Protein AF-A0AA96MI07-F1 (afdb_monomer_lite)

Sequence (128 aa):
MGLHVQEYGDSNAGIMLLFLHGGGVSGWMWEKQVQYFSSSYCVVPDLPGHGRSDGADFTIQGRKEKAVMRKSAADLVLRNPKCTLVIIPGTGHGVSLALPELFNRMVEAWIHNAGLPEDFIETKPQSP

Radius of gyration: 16.44 Å; chains: 1; bounding box: 30×41×35 Å

pLDDT: mean 70.78, std 14.64, range [31.72, 92.19]

Structure (mmCIF, N/CA/C/O backbone):
data_AF-A0AA96MI07-F1
#
_entry.id   AF-A0AA96MI07-F1
#
loop_
_atom_site.group_PDB
_atom_site.id
_atom_site.type_symbol
_atom_site.label_atom_id
_atom_site.label_alt_id
_atom_site.label_comp_id
_atom_site.label_asym_id
_atom_site.label_entity_id
_atom_site.label_seq_id
_atom_site.pdbx_PDB_ins_code
_atom_site.Cartn_x
_atom_site.Cartn_y
_atom_site.Cartn_z
_atom_site.occupancy
_atom_site.B_iso_or_equiv
_atom_site.auth_seq_id
_atom_site.auth_comp_id
_atom_site.auth_asym_id
_atom_site.auth_atom_id
_atom_site.pdbx_PDB_model_num
ATOM 1 N N . MET A 1 1 ? 12.951 18.260 -12.269 1.00 52.72 1 MET A N 1
ATOM 2 C CA . MET A 1 1 ? 13.007 17.045 -11.434 1.00 52.72 1 MET A CA 1
ATOM 3 C C . MET A 1 1 ? 11.874 17.154 -10.436 1.00 52.72 1 MET A C 1
ATOM 5 O O . MET A 1 1 ? 12.009 17.868 -9.450 1.00 52.72 1 MET A O 1
ATOM 9 N N . GLY A 1 2 ? 10.717 16.602 -10.792 1.00 68.12 2 GLY A N 1
ATOM 10 C CA . GLY A 1 2 ? 9.502 16.678 -9.986 1.00 68.12 2 GLY A CA 1
ATOM 11 C C . GLY A 1 2 ? 9.053 15.282 -9.582 1.00 68.12 2 GLY A C 1
ATOM 12 O O . GLY A 1 2 ? 9.018 14.385 -10.422 1.00 68.12 2 GLY A O 1
ATOM 13 N N . LEU A 1 3 ? 8.728 15.115 -8.301 1.00 74.31 3 LEU A N 1
ATOM 14 C CA . LEU A 1 3 ? 8.035 13.933 -7.806 1.00 74.31 3 LEU A CA 1
ATOM 15 C C . LEU A 1 3 ? 6.545 14.097 -8.124 1.00 74.31 3 LEU A C 1
ATOM 17 O O . LEU A 1 3 ? 5.935 15.087 -7.718 1.00 74.31 3 LEU A O 1
ATOM 21 N N . HIS A 1 4 ? 5.963 13.149 -8.846 1.00 84.94 4 HIS A N 1
ATOM 22 C CA . HIS A 1 4 ? 4.524 13.059 -9.006 1.00 84.94 4 HIS A CA 1
ATOM 23 C C . HIS A 1 4 ? 3.918 12.417 -7.760 1.00 84.94 4 HIS A C 1
ATOM 25 O O . HIS A 1 4 ? 4.307 11.321 -7.358 1.00 84.94 4 HIS A O 1
ATOM 31 N N . VAL A 1 5 ? 2.961 13.108 -7.149 1.00 83.88 5 VAL A N 1
ATOM 32 C CA . VAL A 1 5 ? 2.250 12.645 -5.959 1.00 83.88 5 VAL A CA 1
ATOM 33 C C . VAL A 1 5 ? 0.761 12.725 -6.232 1.00 83.88 5 VAL A C 1
ATOM 35 O O . VAL A 1 5 ? 0.272 13.737 -6.733 1.00 83.88 5 VAL A O 1
ATOM 38 N N . GLN A 1 6 ? 0.056 11.644 -5.922 1.00 89.25 6 GLN A N 1
ATOM 39 C CA . GLN A 1 6 ? -1.398 11.606 -5.930 1.00 89.25 6 GLN A CA 1
ATOM 40 C C . GLN A 1 6 ? -1.891 11.584 -4.487 1.00 89.25 6 GLN A C 1
ATOM 42 O O . GLN A 1 6 ? -1.426 10.782 -3.680 1.00 89.25 6 GLN A O 1
ATOM 47 N N . GLU A 1 7 ? -2.827 12.468 -4.172 1.00 87.25 7 GLU A N 1
ATOM 48 C CA . GLU A 1 7 ? -3.413 12.601 -2.843 1.00 87.25 7 GLU A CA 1
ATOM 49 C C . GLU A 1 7 ? -4.917 12.351 -2.927 1.00 87.25 7 GLU A C 1
ATOM 51 O O . GLU A 1 7 ? -5.580 12.809 -3.860 1.00 87.25 7 GLU A O 1
ATOM 56 N N . TYR A 1 8 ? -5.451 11.616 -1.956 1.00 89.38 8 TYR A N 1
ATOM 57 C CA . TYR A 1 8 ? -6.853 11.220 -1.896 1.00 89.38 8 TYR A CA 1
ATOM 58 C C . TYR A 1 8 ? -7.398 11.419 -0.480 1.00 89.38 8 TYR A C 1
ATOM 60 O O . TYR A 1 8 ? -6.699 11.149 0.495 1.00 89.38 8 TYR A O 1
ATOM 68 N N . GLY A 1 9 ? -8.660 11.834 -0.365 1.00 86.81 9 GLY A N 1
ATOM 69 C CA . GLY A 1 9 ? -9.312 12.073 0.927 1.00 86.81 9 GLY A CA 1
ATOM 70 C C . GLY A 1 9 ? -9.026 13.459 1.521 1.00 86.81 9 GLY A C 1
ATOM 71 O O . GLY A 1 9 ? -8.460 14.329 0.862 1.00 86.81 9 GLY A O 1
ATOM 72 N N . ASP A 1 10 ? -9.468 13.674 2.762 1.00 84.31 10 ASP A N 1
ATOM 73 C CA . ASP A 1 10 ? -9.301 14.936 3.499 1.00 84.31 10 ASP A CA 1
ATOM 74 C C . ASP A 1 10 ? -7.967 14.945 4.247 1.00 84.31 10 ASP A C 1
ATOM 76 O O . ASP A 1 10 ? -7.742 14.090 5.096 1.00 84.31 10 ASP A O 1
ATOM 80 N N . SER A 1 11 ? -7.108 15.934 3.995 1.00 79.19 11 SER A N 1
ATOM 81 C CA . SER A 1 11 ? -5.815 16.085 4.675 1.00 79.19 11 SER A CA 1
ATOM 82 C C . SER A 1 11 ? -5.917 16.378 6.176 1.00 79.19 11 SER A C 1
ATOM 84 O O . SER A 1 11 ? -4.922 16.257 6.889 1.00 79.19 11 SER A O 1
ATOM 86 N N . ASN A 1 12 ? -7.112 16.707 6.676 1.00 79.50 12 ASN A N 1
ATOM 87 C CA . ASN A 1 12 ? -7.410 16.821 8.105 1.00 79.50 12 ASN A CA 1
ATOM 88 C C . ASN A 1 12 ? -7.971 15.528 8.712 1.00 79.50 12 ASN A C 1
ATOM 90 O O . ASN A 1 12 ? -8.334 15.513 9.892 1.00 79.50 12 ASN A O 1
ATOM 94 N N . ALA A 1 13 ? -8.059 14.440 7.939 1.00 71.25 13 ALA A N 1
ATOM 95 C CA . ALA A 1 13 ? -8.396 13.133 8.482 1.00 71.25 13 ALA A CA 1
ATOM 96 C C . ALA A 1 13 ? -7.381 12.751 9.570 1.00 71.25 13 ALA A C 1
ATOM 98 O O . ALA A 1 13 ? -6.176 12.952 9.426 1.00 71.25 13 ALA A O 1
ATOM 99 N N . GLY A 1 14 ? -7.864 12.171 10.672 1.00 73.88 14 GLY A N 1
ATOM 100 C CA . GLY A 1 14 ? -7.022 11.857 11.833 1.00 73.88 14 GLY A CA 1
ATOM 101 C C . GLY A 1 14 ? -5.887 10.859 11.557 1.00 73.88 14 GLY A C 1
ATOM 102 O O . GLY A 1 14 ? -4.987 10.728 12.384 1.00 73.88 14 GLY A O 1
ATOM 103 N N . ILE A 1 15 ? -5.921 10.156 10.418 1.00 76.19 15 ILE A N 1
ATOM 104 C CA . ILE A 1 15 ? -4.902 9.196 9.981 1.00 76.19 15 ILE A CA 1
ATOM 105 C C . ILE A 1 15 ? -4.520 9.491 8.524 1.00 76.19 15 ILE A C 1
ATOM 107 O O . ILE A 1 15 ? -5.380 9.533 7.640 1.00 76.19 15 ILE A O 1
ATOM 111 N N . MET A 1 16 ? -3.212 9.637 8.285 1.00 82.81 16 MET A N 1
ATOM 112 C CA . MET A 1 16 ? -2.605 9.709 6.955 1.00 82.81 16 MET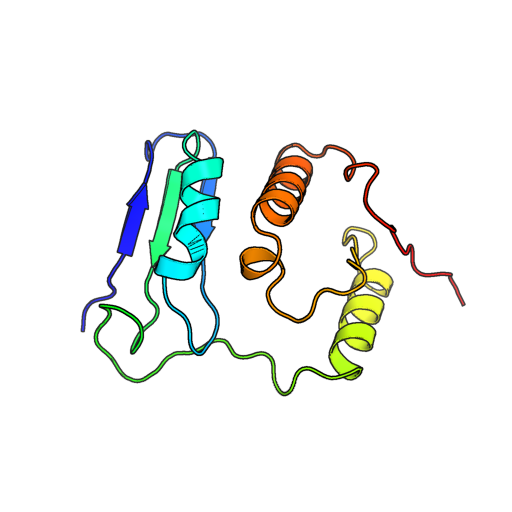 A CA 1
ATOM 113 C C . MET A 1 16 ? -1.883 8.398 6.629 1.00 82.81 16 MET A C 1
ATOM 115 O O . MET A 1 16 ? -1.037 7.940 7.400 1.00 82.81 16 MET A O 1
ATOM 119 N N . LEU A 1 17 ? -2.173 7.828 5.462 1.00 80.25 17 LEU A N 1
ATOM 120 C CA . LEU A 1 17 ? -1.549 6.622 4.928 1.00 80.25 17 LEU A CA 1
ATOM 121 C C . LEU A 1 17 ? -0.649 6.985 3.741 1.00 80.25 17 LEU A C 1
ATOM 123 O O . LEU A 1 17 ? -1.117 7.508 2.733 1.00 80.25 17 LEU A O 1
ATOM 127 N N . LEU A 1 18 ? 0.648 6.690 3.851 1.00 79.12 18 LEU A N 1
ATOM 128 C CA . LEU A 1 18 ? 1.622 6.858 2.770 1.00 79.12 18 LEU A CA 1
ATOM 129 C C . LEU A 1 18 ? 1.897 5.505 2.103 1.00 79.12 18 LEU A C 1
ATOM 131 O O . LEU A 1 18 ? 2.440 4.599 2.737 1.00 79.12 18 LEU A O 1
ATOM 135 N N . PHE A 1 19 ? 1.575 5.383 0.816 1.00 81.50 19 PHE A N 1
ATOM 136 C CA . PHE A 1 19 ? 1.755 4.148 0.052 1.00 81.50 19 PHE A CA 1
ATOM 137 C C . PHE A 1 19 ? 2.998 4.220 -0.839 1.00 81.50 19 PHE A C 1
ATOM 139 O O . PHE A 1 19 ? 2.999 4.860 -1.888 1.00 81.50 19 PHE A O 1
ATOM 146 N N . LEU A 1 20 ? 4.071 3.538 -0.429 1.00 76.12 20 LEU A N 1
ATOM 147 C CA . LEU A 1 20 ? 5.327 3.477 -1.182 1.00 76.12 20 LEU A CA 1
ATOM 148 C C . LEU A 1 20 ? 5.400 2.194 -2.006 1.00 76.12 20 LEU A C 1
ATOM 150 O O . LEU A 1 20 ? 5.355 1.094 -1.459 1.00 76.12 20 LEU A O 1
ATOM 154 N N . HIS A 1 21 ? 5.528 2.332 -3.323 1.00 78.50 21 HIS A N 1
ATOM 155 C CA . HIS A 1 21 ? 5.637 1.192 -4.227 1.00 78.50 21 HIS A CA 1
ATOM 156 C C . HIS A 1 21 ? 7.064 0.606 -4.275 1.00 78.50 21 HIS A C 1
ATOM 158 O O . HIS A 1 21 ? 8.051 1.272 -3.957 1.00 78.50 21 HIS A O 1
ATOM 164 N N . GLY A 1 22 ? 7.170 -0.662 -4.682 1.00 72.62 22 GLY A N 1
ATOM 165 C CA . GLY A 1 22 ? 8.445 -1.342 -4.944 1.00 72.62 22 GLY A CA 1
ATOM 166 C C . GLY A 1 22 ? 8.919 -1.181 -6.393 1.00 72.62 22 GLY A C 1
ATOM 167 O O . GLY A 1 22 ? 8.361 -0.404 -7.164 1.00 72.62 22 GLY A O 1
ATOM 168 N N . GLY A 1 23 ? 9.947 -1.934 -6.783 1.00 74.50 23 GLY A N 1
ATOM 169 C CA . GLY A 1 23 ? 10.465 -1.912 -8.156 1.00 74.50 23 GLY A CA 1
ATOM 170 C C . GLY A 1 23 ? 9.576 -2.570 -9.202 1.00 74.50 23 GLY A C 1
ATOM 171 O O . GLY A 1 23 ? 8.958 -3.596 -8.933 1.00 74.50 23 GLY A O 1
ATOM 172 N N . GLY A 1 24 ? 9.567 -2.008 -10.416 1.00 75.69 24 GLY A N 1
ATOM 173 C CA . GLY A 1 24 ? 8.798 -2.534 -11.556 1.00 75.69 24 GLY A CA 1
ATOM 174 C C . GLY A 1 24 ? 7.302 -2.198 -11.526 1.00 75.69 24 GLY A C 1
ATOM 175 O O . GLY A 1 24 ? 6.550 -2.676 -12.371 1.00 75.69 24 GLY A O 1
ATOM 176 N N . VAL A 1 25 ? 6.878 -1.374 -10.568 1.00 83.44 25 VAL A N 1
ATOM 177 C CA . VAL A 1 25 ? 5.506 -0.879 -10.377 1.00 83.44 25 VAL A CA 1
ATOM 178 C C . VAL A 1 25 ? 5.542 0.631 -10.104 1.00 83.44 25 VAL A C 1
ATOM 180 O O . VAL A 1 25 ? 6.621 1.207 -9.984 1.00 83.44 25 VAL A O 1
ATOM 183 N N . SER A 1 26 ? 4.386 1.292 -10.028 1.00 85.44 26 SER A N 1
ATOM 184 C CA . SER A 1 26 ? 4.285 2.697 -9.602 1.00 85.44 26 SER A CA 1
ATOM 185 C C . SER A 1 26 ? 3.005 2.922 -8.787 1.00 85.44 26 SER A C 1
ATOM 187 O O . SER A 1 26 ? 2.357 1.948 -8.399 1.00 85.44 26 SER A O 1
ATOM 189 N N . GLY A 1 27 ? 2.625 4.171 -8.503 1.00 82.12 27 GLY A N 1
ATOM 190 C CA . GLY A 1 27 ? 1.468 4.521 -7.676 1.00 82.12 27 GLY A CA 1
ATOM 191 C C . GLY A 1 27 ? 0.146 3.840 -8.059 1.00 82.12 27 GLY A C 1
ATOM 192 O O . GLY A 1 27 ? -0.663 3.574 -7.174 1.00 82.12 27 GLY A O 1
ATOM 193 N N . TRP A 1 28 ? -0.049 3.461 -9.331 1.00 89.25 28 TRP A N 1
ATOM 194 C CA . TRP A 1 28 ? -1.236 2.719 -9.796 1.00 89.25 28 TRP A CA 1
ATOM 195 C C . TRP A 1 28 ? -1.471 1.402 -9.039 1.00 89.25 28 TRP A C 1
ATOM 197 O O . TRP A 1 28 ? -2.605 0.941 -8.933 1.00 89.25 28 TRP A O 1
ATOM 207 N N . MET A 1 29 ? -0.425 0.795 -8.463 1.00 89.81 29 MET A N 1
ATOM 208 C CA . MET A 1 29 ? -0.561 -0.468 -7.727 1.00 89.81 29 MET A CA 1
ATOM 209 C C . MET A 1 29 ? -1.469 -0.350 -6.497 1.00 89.81 29 MET A C 1
ATOM 211 O O . MET A 1 29 ? -1.948 -1.364 -5.995 1.00 89.81 29 MET A O 1
ATOM 215 N N . TRP A 1 30 ? -1.677 0.876 -6.010 1.00 91.06 30 TRP A N 1
ATOM 216 C CA . TRP A 1 30 ? -2.400 1.174 -4.781 1.00 91.06 30 TRP A CA 1
ATOM 217 C C . TRP A 1 30 ? -3.852 1.597 -5.007 1.00 91.06 30 TRP A C 1
ATOM 219 O O . TRP A 1 30 ? -4.535 1.908 -4.036 1.00 91.06 30 TRP A O 1
ATOM 229 N N . GLU A 1 31 ? -4.362 1.592 -6.243 1.00 91.56 31 GLU A N 1
ATOM 230 C CA . GLU A 1 31 ? -5.733 2.038 -6.552 1.00 91.56 31 GLU A CA 1
ATOM 231 C C . GLU A 1 31 ? -6.789 1.351 -5.674 1.00 91.56 31 GLU A C 1
ATOM 233 O O . GLU A 1 31 ? -7.667 2.007 -5.112 1.00 91.56 31 GLU A O 1
ATOM 238 N N . LYS A 1 32 ? -6.663 0.034 -5.474 1.00 90.25 32 LY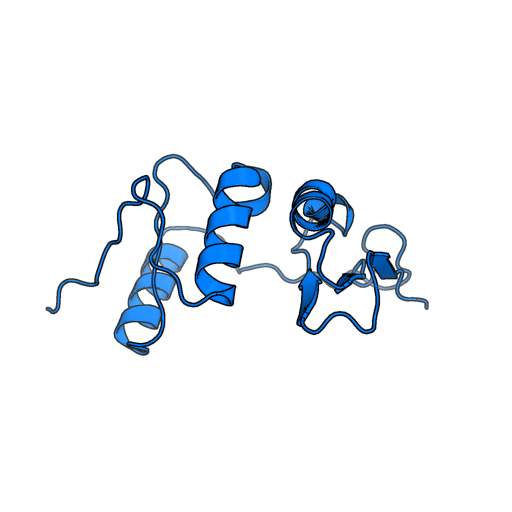S A N 1
ATOM 239 C CA . LYS A 1 32 ? -7.580 -0.730 -4.618 1.00 90.25 32 LYS A CA 1
ATOM 240 C C . LYS A 1 32 ? -7.428 -0.410 -3.129 1.00 90.25 32 LYS A C 1
ATOM 242 O O . LYS A 1 32 ? -8.409 -0.469 -2.393 1.00 90.25 32 LYS A O 1
ATOM 247 N N . GLN A 1 33 ? -6.219 -0.095 -2.666 1.00 92.19 33 GLN A N 1
ATOM 248 C CA . GLN A 1 33 ? -5.974 0.330 -1.284 1.00 92.19 33 GLN A CA 1
ATOM 249 C C . GLN A 1 33 ? -6.569 1.718 -1.041 1.00 92.19 33 GLN A C 1
ATOM 251 O O . GLN A 1 33 ? -7.282 1.911 -0.064 1.00 92.19 33 GLN A O 1
ATOM 256 N N . VAL A 1 34 ? -6.341 2.657 -1.959 1.00 90.94 34 VAL A N 1
ATOM 257 C CA . VAL A 1 34 ? -6.890 4.019 -1.902 1.00 90.94 34 VAL A CA 1
ATOM 258 C C . VAL A 1 34 ? -8.417 3.997 -1.873 1.00 90.94 34 VAL A C 1
ATOM 260 O O . VAL A 1 34 ? -9.024 4.701 -1.071 1.00 90.94 34 VAL A O 1
ATOM 263 N N . GLN A 1 35 ? -9.046 3.165 -2.708 1.00 91.69 35 GLN A N 1
ATOM 264 C CA . GLN A 1 35 ? -10.503 3.008 -2.707 1.00 91.69 35 GLN A CA 1
ATOM 265 C C . GLN A 1 35 ? -11.030 2.452 -1.382 1.00 91.69 35 GLN A C 1
ATOM 267 O O . GLN A 1 35 ? -12.072 2.893 -0.908 1.00 91.69 35 GLN A O 1
ATOM 272 N N . TYR A 1 36 ? -10.321 1.497 -0.778 1.00 90.56 36 TYR A N 1
ATOM 273 C CA . TYR A 1 36 ? -10.725 0.902 0.494 1.00 90.56 36 TYR A CA 1
ATOM 274 C C . TYR A 1 36 ? -10.578 1.878 1.665 1.00 90.56 36 TYR A C 1
ATOM 276 O O . TYR A 1 36 ? -11.473 1.992 2.496 1.00 90.56 36 TYR A O 1
ATOM 284 N N . PHE A 1 37 ? -9.471 2.619 1.713 1.00 88.38 37 PHE A N 1
ATOM 285 C CA . PHE A 1 37 ? -9.180 3.598 2.761 1.00 88.38 37 PHE A CA 1
ATOM 286 C C . PHE A 1 37 ? -9.674 5.007 2.407 1.00 88.38 37 PHE A C 1
ATOM 288 O O . PHE A 1 37 ? -9.073 5.996 2.819 1.00 88.38 37 PHE A O 1
ATOM 295 N N . SER A 1 38 ? -10.789 5.128 1.679 1.00 88.56 38 SER A N 1
ATOM 296 C CA . SER A 1 38 ? -11.300 6.421 1.196 1.00 88.56 38 SER A CA 1
ATOM 297 C C . SER A 1 38 ? -11.710 7.396 2.309 1.00 88.56 38 SER A C 1
ATOM 299 O O . SER A 1 38 ? -11.903 8.580 2.048 1.00 88.56 38 SER A O 1
ATOM 301 N N . SER A 1 39 ? -11.883 6.907 3.541 1.00 85.50 39 SER A N 1
ATOM 302 C CA . SER A 1 39 ? -12.135 7.710 4.746 1.00 85.50 39 SER A CA 1
ATOM 303 C C . SER A 1 39 ? -10.860 8.268 5.396 1.00 85.50 39 SER A C 1
ATOM 305 O O . SER A 1 39 ? -10.951 9.085 6.310 1.00 85.50 39 SER A O 1
ATOM 307 N N . SER A 1 40 ? -9.683 7.823 4.950 1.00 84.50 40 SER A N 1
ATOM 308 C CA . SER A 1 40 ? -8.368 8.280 5.408 1.00 84.50 40 SER A CA 1
ATOM 309 C C . SER A 1 40 ? -7.731 9.204 4.374 1.00 84.50 40 SER A C 1
ATOM 311 O O . SER A 1 40 ? -8.088 9.181 3.195 1.00 84.50 40 SER A O 1
ATOM 313 N N . TYR A 1 41 ? -6.738 9.985 4.794 1.00 84.81 41 TYR A N 1
ATOM 314 C CA . TYR A 1 41 ? -5.916 10.742 3.857 1.00 84.81 41 TYR A CA 1
ATOM 315 C C . TYR A 1 41 ? -4.846 9.826 3.261 1.00 84.81 41 TYR A C 1
ATOM 317 O O . TYR A 1 41 ? -3.971 9.348 3.981 1.00 84.81 41 TYR A O 1
ATOM 325 N N . CYS A 1 42 ? -4.909 9.548 1.963 1.00 85.62 42 CYS A N 1
ATOM 326 C CA . CYS A 1 42 ? -3.971 8.657 1.286 1.00 85.62 42 CYS A CA 1
ATOM 327 C C . CYS A 1 42 ? -3.023 9.457 0.392 1.00 85.62 42 CYS A C 1
ATOM 329 O O . CYS A 1 42 ? -3.465 10.186 -0.493 1.00 85.62 42 CYS A O 1
ATOM 331 N N . VAL A 1 43 ? -1.718 9.264 0.575 1.00 81.12 43 VAL A N 1
ATOM 332 C CA . VAL A 1 43 ? -0.660 9.887 -0.228 1.00 81.12 43 VAL A CA 1
ATOM 333 C C . VAL A 1 43 ? 0.083 8.796 -0.992 1.00 81.12 43 VAL A C 1
ATOM 335 O O . VAL A 1 43 ? 0.594 7.842 -0.402 1.00 81.12 43 VAL A O 1
ATOM 338 N N . VAL A 1 44 ? 0.140 8.929 -2.315 1.00 88.44 44 VAL A N 1
ATOM 339 C CA . VAL A 1 44 ? 0.670 7.920 -3.239 1.00 88.44 44 VAL A CA 1
ATOM 340 C C . VAL A 1 44 ? 1.677 8.572 -4.193 1.00 88.44 44 VAL A C 1
ATOM 342 O O . VAL A 1 44 ? 1.303 9.044 -5.271 1.00 88.44 44 VAL A O 1
ATOM 345 N N . PRO A 1 45 ? 2.961 8.657 -3.809 1.00 79.69 45 PRO A N 1
ATOM 346 C CA . PRO A 1 45 ? 4.005 9.145 -4.697 1.00 79.69 45 PRO A CA 1
ATOM 347 C C . PRO A 1 45 ? 4.412 8.082 -5.725 1.00 79.69 45 PRO A C 1
ATOM 349 O O . PRO A 1 45 ? 4.571 6.905 -5.395 1.00 79.69 45 PRO A O 1
ATOM 352 N N . ASP A 1 46 ? 4.674 8.516 -6.955 1.00 77.94 46 ASP A N 1
ATOM 353 C CA . ASP A 1 46 ? 5.537 7.779 -7.876 1.00 77.94 46 ASP A CA 1
ATOM 354 C C . ASP A 1 46 ? 6.994 8.074 -7.484 1.00 77.94 46 ASP A C 1
ATOM 356 O O . ASP A 1 46 ? 7.410 9.230 -7.469 1.00 77.94 46 ASP A O 1
ATOM 360 N N . LEU A 1 47 ? 7.793 7.065 -7.149 1.00 74.62 47 LEU A N 1
ATOM 361 C CA . LEU A 1 47 ? 9.217 7.240 -6.844 1.00 74.62 47 LEU A CA 1
ATOM 362 C C . LEU A 1 47 ? 9.998 7.711 -8.092 1.00 74.62 47 LEU A C 1
ATOM 364 O O . LEU A 1 47 ? 9.552 7.474 -9.216 1.00 74.62 47 LEU A O 1
ATOM 368 N N . PRO A 1 48 ? 11.166 8.371 -7.943 1.00 73.75 48 PRO A N 1
ATOM 369 C CA . PRO A 1 48 ? 11.946 8.850 -9.089 1.00 73.75 48 PRO A CA 1
ATOM 370 C C . PRO A 1 48 ? 12.194 7.770 -10.158 1.00 73.75 48 PRO A C 1
ATOM 372 O O . PRO A 1 48 ? 12.497 6.619 -9.832 1.00 73.75 48 PRO A O 1
ATOM 375 N N . GLY A 1 49 ? 12.030 8.133 -11.434 1.00 75.25 49 GLY A N 1
ATOM 376 C CA . GLY A 1 49 ? 12.154 7.218 -12.579 1.00 75.25 49 GLY A CA 1
ATOM 377 C C . GLY A 1 49 ? 10.979 6.245 -12.766 1.00 75.25 49 GLY A C 1
ATOM 378 O O . GLY A 1 49 ? 11.029 5.383 -13.637 1.00 75.25 49 GLY A O 1
ATOM 379 N N . HIS A 1 50 ? 9.910 6.366 -11.971 1.00 70.75 50 HIS A N 1
ATOM 380 C CA . HIS A 1 50 ? 8.709 5.535 -12.080 1.00 70.75 50 HIS A CA 1
ATOM 381 C C . HIS A 1 50 ? 7.474 6.385 -12.386 1.00 70.75 50 HIS A C 1
ATOM 383 O O . HIS A 1 50 ? 7.391 7.552 -12.008 1.00 70.75 50 HIS A O 1
ATOM 389 N N . GLY A 1 51 ? 6.488 5.776 -13.052 1.00 83.25 51 GLY A N 1
ATOM 390 C CA . GLY A 1 51 ? 5.206 6.413 -13.349 1.00 83.25 51 GLY A CA 1
ATOM 391 C C . GLY A 1 51 ? 5.374 7.758 -14.059 1.00 83.25 51 GLY A C 1
ATOM 392 O O . GLY A 1 51 ? 5.894 7.814 -15.172 1.00 83.25 51 GLY A O 1
ATOM 393 N N . ARG A 1 52 ? 4.909 8.833 -13.416 1.00 82.69 52 ARG A N 1
ATOM 394 C CA . ARG A 1 52 ? 4.989 10.213 -13.928 1.00 82.69 52 ARG A CA 1
ATOM 395 C C . ARG A 1 52 ? 6.100 11.052 -13.278 1.00 82.69 52 ARG A C 1
ATOM 397 O O . ARG A 1 52 ? 6.160 12.251 -13.536 1.00 82.69 52 ARG A O 1
ATOM 404 N N . SER A 1 53 ? 6.940 10.462 -12.427 1.00 73.94 53 SER A N 1
ATOM 405 C CA . SER A 1 53 ? 8.039 11.162 -11.751 1.00 73.94 53 SER A CA 1
ATOM 406 C C . SER A 1 53 ? 9.301 11.224 -12.607 1.00 73.94 53 SER A C 1
ATOM 408 O O . SER A 1 53 ? 9.813 10.199 -13.057 1.00 73.94 53 SER A O 1
ATOM 410 N N . ASP A 1 54 ? 9.867 12.424 -12.749 1.00 68.62 54 ASP A N 1
ATOM 411 C CA . ASP A 1 54 ? 11.149 12.629 -13.429 1.00 68.62 54 ASP A CA 1
ATOM 412 C C . ASP A 1 54 ? 12.324 12.186 -12.542 1.00 68.62 54 ASP A C 1
ATOM 414 O O . ASP A 1 54 ? 12.353 12.476 -11.343 1.00 68.62 54 ASP A O 1
ATOM 418 N N . GLY A 1 55 ? 13.367 11.603 -13.131 1.00 62.41 55 GLY A N 1
ATOM 419 C CA . GLY A 1 55 ? 14.638 11.351 -12.445 1.00 62.41 55 GLY A CA 1
ATOM 420 C C . GLY A 1 55 ? 15.288 10.034 -12.848 1.00 62.41 55 GLY A C 1
ATOM 421 O O . GLY A 1 55 ? 14.734 9.275 -13.636 1.00 62.41 55 GLY A O 1
ATOM 422 N N . ALA A 1 56 ? 16.479 9.777 -12.307 1.00 58.06 56 ALA A N 1
ATOM 423 C CA . ALA A 1 56 ? 17.102 8.462 -12.407 1.00 58.06 56 ALA A CA 1
ATOM 424 C C . ALA A 1 56 ? 16.298 7.439 -11.593 1.00 58.06 56 ALA A C 1
ATOM 426 O O . ALA A 1 56 ? 15.787 7.779 -10.523 1.00 58.06 56 ALA A O 1
ATOM 427 N N . ASP A 1 57 ? 16.232 6.203 -12.088 1.00 51.56 57 ASP A N 1
ATOM 428 C CA . ASP A 1 57 ? 15.491 5.108 -11.464 1.00 51.56 57 ASP A CA 1
ATOM 429 C C . ASP A 1 57 ? 15.864 4.952 -9.983 1.00 51.56 57 ASP A C 1
ATOM 431 O O . ASP A 1 57 ? 16.962 4.517 -9.626 1.00 51.56 57 ASP A O 1
ATOM 435 N N . PHE A 1 58 ? 14.922 5.290 -9.105 1.00 42.97 58 PHE A N 1
ATOM 436 C CA . PHE A 1 58 ? 14.990 5.004 -7.681 1.00 42.97 58 PHE A CA 1
ATOM 437 C C . PHE A 1 58 ? 13.943 3.948 -7.356 1.00 42.97 58 PHE A C 1
ATOM 439 O O . PHE A 1 58 ? 12.742 4.205 -7.366 1.00 42.97 58 PHE A O 1
ATOM 446 N N . THR A 1 59 ? 14.411 2.739 -7.067 1.00 50.06 59 THR A N 1
ATOM 447 C CA . THR A 1 59 ? 13.558 1.596 -6.756 1.00 50.06 59 THR A CA 1
ATOM 448 C C . THR A 1 59 ? 13.947 0.986 -5.417 1.00 50.06 59 THR A C 1
ATOM 450 O O . THR A 1 59 ? 15.121 0.735 -5.148 1.00 50.06 59 THR A O 1
ATOM 453 N N . ILE A 1 60 ? 12.950 0.642 -4.603 1.00 50.66 60 ILE A N 1
ATOM 454 C CA . ILE A 1 60 ? 13.140 -0.207 -3.427 1.00 50.66 60 ILE A CA 1
ATOM 455 C C . ILE A 1 60 ? 12.912 -1.652 -3.882 1.00 50.66 60 ILE A C 1
ATOM 457 O O . ILE A 1 60 ? 11.785 -2.064 -4.145 1.00 50.66 60 ILE A O 1
ATOM 461 N N . GLN A 1 61 ? 13.995 -2.415 -4.039 1.00 43.91 61 GLN A N 1
ATOM 462 C CA . GLN A 1 61 ? 13.931 -3.856 -4.303 1.00 43.91 61 GLN A CA 1
ATOM 463 C C . GLN A 1 61 ? 14.490 -4.632 -3.114 1.00 43.91 61 GLN A C 1
ATOM 465 O O . GLN A 1 61 ? 15.629 -4.417 -2.691 1.00 43.91 61 GLN A O 1
ATOM 470 N N . GLY A 1 62 ? 13.717 -5.598 -2.619 1.00 48.41 62 GLY A N 1
ATOM 471 C CA . GLY A 1 62 ? 14.257 -6.659 -1.777 1.00 48.41 62 GLY A CA 1
ATOM 472 C C . GLY A 1 62 ? 15.237 -7.503 -2.595 1.00 48.41 62 GLY A C 1
ATOM 473 O O . GLY A 1 62 ? 14.904 -8.002 -3.670 1.00 48.41 62 GLY A O 1
ATOM 474 N N . ARG A 1 63 ? 16.482 -7.660 -2.131 1.00 36.34 63 ARG A N 1
ATOM 475 C CA . ARG A 1 63 ? 17.500 -8.426 -2.868 1.00 36.34 63 ARG A CA 1
ATOM 476 C C . ARG A 1 63 ? 17.101 -9.913 -2.932 1.00 36.34 63 ARG A C 1
ATOM 478 O O . ARG A 1 63 ? 17.222 -10.614 -1.936 1.00 36.34 63 ARG A O 1
ATOM 485 N N . LYS A 1 64 ? 16.695 -10.391 -4.119 1.00 40.88 64 LYS A N 1
ATOM 486 C CA . LYS A 1 64 ? 16.418 -11.803 -4.478 1.00 40.88 64 LYS A CA 1
ATOM 487 C C . LYS A 1 64 ? 15.524 -12.549 -3.481 1.00 40.88 64 LYS A C 1
ATOM 489 O O . LYS A 1 64 ? 15.973 -13.299 -2.617 1.00 40.88 64 LYS A O 1
ATOM 494 N N . GLU A 1 65 ? 14.234 -12.420 -3.709 1.00 61.94 65 GLU A N 1
ATOM 495 C CA . GLU A 1 65 ? 13.167 -13.114 -3.005 1.00 61.94 65 GLU A CA 1
ATOM 496 C C . GLU A 1 65 ? 13.195 -14.640 -3.208 1.00 61.94 65 GLU A C 1
ATOM 498 O O . GLU A 1 65 ? 12.711 -15.189 -4.196 1.00 61.94 65 GLU A O 1
ATOM 503 N N . LYS A 1 66 ? 13.800 -15.342 -2.248 1.00 53.16 66 LYS A N 1
ATOM 504 C CA . LYS A 1 66 ? 13.793 -16.808 -2.076 1.00 53.16 66 LYS A CA 1
ATOM 505 C C . LYS A 1 66 ? 13.751 -17.121 -0.576 1.00 53.16 66 LYS A C 1
ATOM 507 O O . LYS A 1 66 ? 13.723 -16.191 0.219 1.00 53.16 66 LYS A O 1
ATOM 512 N N . ALA A 1 67 ? 13.774 -18.399 -0.176 1.00 56.59 67 ALA A N 1
ATOM 513 C CA . ALA A 1 67 ? 13.657 -18.910 1.209 1.00 56.59 67 ALA A CA 1
ATOM 514 C C . ALA A 1 67 ? 14.350 -18.088 2.328 1.00 56.59 67 ALA A C 1
ATOM 516 O O . ALA A 1 67 ? 13.899 -18.101 3.472 1.00 56.59 67 ALA A O 1
ATOM 517 N N . VAL A 1 68 ? 15.401 -17.338 1.989 1.00 57.94 68 VAL A N 1
ATOM 518 C CA . VAL A 1 68 ? 16.039 -16.305 2.818 1.00 57.94 68 VAL A CA 1
ATOM 519 C C . VAL A 1 68 ? 15.045 -15.272 3.381 1.00 57.94 68 VAL A C 1
ATOM 521 O O . VAL A 1 68 ? 15.142 -14.958 4.558 1.00 57.94 68 VAL A O 1
ATOM 524 N N . MET A 1 69 ? 14.050 -14.803 2.619 1.00 57.81 69 MET A N 1
ATOM 525 C CA . MET A 1 69 ? 13.014 -13.863 3.090 1.00 57.81 69 MET A CA 1
ATOM 526 C C . MET A 1 69 ? 12.113 -14.479 4.165 1.00 57.81 69 MET A C 1
ATOM 528 O O . MET A 1 69 ? 11.865 -13.843 5.184 1.00 57.81 69 MET A O 1
ATOM 532 N N . ARG A 1 70 ? 11.689 -15.744 4.003 1.00 60.09 70 ARG A N 1
ATOM 533 C CA . ARG A 1 70 ? 10.901 -16.445 5.035 1.00 60.09 70 ARG A CA 1
ATOM 534 C C . ARG A 1 70 ? 11.706 -16.607 6.324 1.00 60.09 70 ARG A C 1
ATOM 536 O O . ARG A 1 70 ? 11.160 -16.446 7.409 1.00 60.09 70 ARG A O 1
ATOM 543 N N . LYS A 1 71 ? 13.009 -16.881 6.195 1.00 62.25 71 LYS A N 1
ATOM 544 C CA . LYS A 1 71 ? 13.929 -16.964 7.333 1.00 62.25 71 LYS A CA 1
ATOM 545 C C . LYS A 1 71 ? 14.140 -15.600 8.001 1.00 62.25 71 LYS A C 1
ATOM 547 O O . LYS A 1 71 ? 14.005 -15.518 9.210 1.00 62.25 71 LYS A O 1
ATOM 552 N N . SER A 1 72 ? 14.380 -14.531 7.241 1.00 56.84 72 SER A N 1
ATOM 553 C CA . SER A 1 72 ? 14.519 -13.177 7.797 1.00 56.84 72 SER A CA 1
ATOM 554 C C . SER A 1 72 ? 13.235 -12.665 8.447 1.00 56.84 72 SER A C 1
ATOM 556 O O . SER A 1 72 ? 13.311 -12.046 9.500 1.00 56.84 72 SER A O 1
ATOM 558 N N . ALA A 1 73 ? 12.064 -12.935 7.866 1.00 57.56 73 ALA A N 1
ATOM 559 C CA . ALA A 1 73 ? 10.781 -12.571 8.462 1.00 57.56 73 ALA A CA 1
ATOM 560 C C . ALA A 1 73 ? 10.544 -13.312 9.790 1.00 57.56 73 ALA A C 1
ATOM 562 O O . ALA A 1 73 ? 10.137 -12.696 10.774 1.00 57.56 73 ALA A O 1
ATOM 563 N N . ALA A 1 74 ? 10.877 -14.608 9.849 1.00 63.12 74 ALA A N 1
ATOM 564 C CA . ALA A 1 74 ? 10.856 -15.373 11.094 1.00 63.12 74 ALA A CA 1
ATOM 565 C C . ALA A 1 74 ? 11.872 -14.833 12.122 1.00 63.12 74 ALA A C 1
ATOM 567 O O . ALA A 1 74 ? 11.513 -14.627 13.278 1.00 63.12 74 ALA A O 1
ATOM 568 N N . ASP A 1 75 ? 13.106 -14.530 11.702 1.00 62.22 75 ASP A N 1
ATOM 569 C CA . ASP A 1 75 ? 14.152 -13.960 12.565 1.00 62.22 75 ASP A CA 1
ATOM 570 C C . ASP A 1 75 ? 13.757 -12.581 13.125 1.00 62.22 75 ASP A C 1
ATOM 572 O O . ASP A 1 75 ? 14.086 -12.261 14.268 1.00 62.22 75 ASP A O 1
ATOM 576 N N . LEU A 1 76 ? 13.044 -11.760 12.349 1.00 55.25 76 LEU A N 1
ATOM 577 C CA . LEU A 1 76 ? 12.547 -10.453 12.788 1.00 55.25 76 LEU A CA 1
ATOM 578 C C . LEU A 1 76 ? 11.480 -10.586 13.874 1.00 55.25 76 LEU A C 1
ATOM 580 O O . LEU A 1 76 ? 11.561 -9.881 14.877 1.00 55.25 76 LEU A O 1
ATOM 584 N N . VAL A 1 77 ? 10.529 -11.509 13.720 1.00 60.62 77 VAL A N 1
ATOM 585 C CA . VAL A 1 77 ? 9.517 -11.770 14.757 1.00 60.62 77 VAL A CA 1
ATOM 586 C C . VAL A 1 77 ? 10.139 -12.383 16.007 1.00 60.62 77 VAL A C 1
ATOM 588 O O . VAL A 1 77 ? 9.801 -11.980 17.116 1.00 60.62 77 VAL A O 1
ATOM 591 N N . LEU A 1 78 ? 11.118 -13.279 15.855 1.00 61.78 78 LEU A N 1
ATOM 592 C CA . LEU A 1 78 ? 11.865 -13.831 16.991 1.00 61.78 78 LEU A CA 1
ATOM 593 C C . LEU A 1 78 ? 12.604 -12.750 17.796 1.00 61.78 78 LEU A C 1
ATOM 595 O O . LEU A 1 78 ? 12.753 -12.879 19.008 1.00 61.78 78 LEU A O 1
ATOM 599 N N . ARG A 1 79 ? 13.073 -11.683 17.138 1.00 60.03 79 ARG A N 1
ATOM 600 C CA . ARG A 1 79 ? 13.820 -10.582 17.774 1.00 60.03 79 ARG A CA 1
ATOM 601 C C . ARG A 1 79 ? 12.941 -9.415 18.207 1.00 60.03 79 ARG A C 1
ATOM 603 O O . ARG A 1 79 ? 13.412 -8.556 18.950 1.00 60.03 79 ARG A O 1
ATOM 610 N N . ASN A 1 80 ? 11.691 -9.368 17.755 1.00 56.44 80 ASN A N 1
ATOM 611 C CA . ASN A 1 80 ? 10.755 -8.306 18.081 1.00 56.44 80 ASN A CA 1
ATOM 612 C C . ASN A 1 80 ? 9.377 -8.898 18.417 1.00 56.44 80 ASN A C 1
ATOM 614 O O . ASN A 1 80 ? 8.559 -9.085 17.517 1.00 56.44 80 ASN A O 1
ATOM 618 N N . PRO A 1 81 ? 9.074 -9.139 19.707 1.00 59.75 81 PRO A N 1
ATOM 619 C CA . PRO A 1 81 ? 7.818 -9.761 20.132 1.00 59.75 81 PRO A CA 1
ATOM 620 C C . PRO A 1 81 ? 6.573 -8.897 19.863 1.00 59.75 81 PRO A C 1
ATOM 622 O O . PRO A 1 81 ? 5.459 -9.352 20.093 1.00 59.75 81 PRO A O 1
ATOM 625 N N . LYS A 1 82 ? 6.746 -7.653 19.389 1.00 53.50 82 LYS A N 1
ATOM 626 C CA . LYS A 1 82 ? 5.656 -6.777 18.932 1.00 53.50 82 LYS A CA 1
ATOM 627 C C . LYS A 1 82 ? 5.368 -6.899 17.429 1.00 53.50 82 LYS A C 1
ATOM 629 O O . LYS A 1 82 ? 4.449 -6.249 16.943 1.00 53.50 82 LYS A O 1
ATOM 634 N N . CYS A 1 83 ? 6.159 -7.670 16.684 1.00 50.06 83 CYS A N 1
ATOM 635 C CA . CYS A 1 8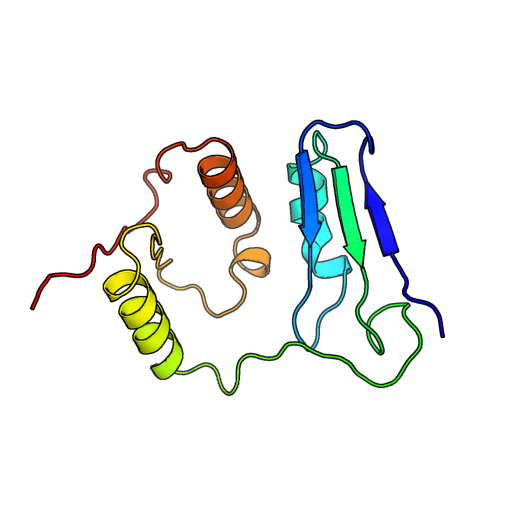3 ? 5.933 -7.927 15.267 1.00 50.06 83 CYS A CA 1
ATOM 636 C C . CYS A 1 83 ? 5.133 -9.219 15.084 1.00 50.06 83 CYS A C 1
ATOM 638 O O . CYS A 1 83 ? 5.522 -10.265 15.594 1.00 50.06 83 CYS A O 1
ATOM 640 N N . THR A 1 84 ? 4.068 -9.162 14.290 1.00 61.81 84 THR A N 1
ATOM 641 C CA . THR A 1 84 ? 3.285 -10.342 13.905 1.00 61.81 84 THR A CA 1
ATOM 642 C C . THR A 1 84 ? 3.664 -10.768 12.489 1.00 61.81 84 THR A C 1
ATOM 644 O O . THR A 1 84 ? 3.647 -9.949 11.571 1.00 61.81 84 THR A O 1
ATOM 647 N N . LEU A 1 85 ? 4.013 -12.046 12.301 1.00 61.78 85 LEU A N 1
ATOM 648 C CA . LEU A 1 85 ? 4.235 -12.632 10.977 1.00 61.78 85 LEU A CA 1
ATOM 649 C C . LEU A 1 85 ? 2.957 -13.324 10.512 1.00 61.78 85 LEU A C 1
ATOM 651 O O . LEU A 1 85 ? 2.511 -14.289 11.129 1.00 61.78 85 LEU A O 1
ATOM 655 N N . VAL A 1 86 ? 2.422 -12.867 9.384 1.00 63.56 86 VAL A N 1
ATOM 656 C CA . VAL A 1 86 ? 1.287 -13.497 8.706 1.00 63.56 86 VAL A CA 1
ATOM 657 C C . VAL A 1 86 ? 1.788 -14.161 7.430 1.00 63.56 86 VAL A C 1
ATOM 659 O O . VAL A 1 86 ? 2.422 -13.514 6.596 1.00 63.56 86 VAL A O 1
ATOM 662 N N . ILE A 1 87 ? 1.520 -15.459 7.277 1.00 65.81 87 ILE A N 1
ATOM 663 C CA . ILE A 1 87 ? 1.841 -16.219 6.064 1.00 65.81 87 ILE A CA 1
ATOM 664 C C . ILE A 1 87 ? 0.527 -16.579 5.379 1.00 65.81 87 ILE A C 1
ATOM 666 O O . ILE A 1 87 ? -0.315 -17.247 5.971 1.00 65.81 87 ILE A O 1
ATOM 670 N N . ILE A 1 88 ? 0.372 -16.167 4.119 1.00 63.62 88 ILE A N 1
ATOM 671 C CA . ILE A 1 88 ? -0.804 -16.488 3.305 1.00 63.62 88 ILE A CA 1
ATOM 672 C C . ILE A 1 88 ? -0.418 -17.607 2.327 1.00 63.62 88 ILE A C 1
ATOM 674 O O . ILE A 1 88 ? 0.378 -17.363 1.412 1.00 63.62 88 ILE A O 1
ATOM 678 N N . PRO A 1 89 ? -0.920 -18.843 2.516 1.00 59.56 89 PRO A N 1
ATOM 679 C CA . PRO A 1 89 ? -0.603 -19.959 1.633 1.00 59.56 89 PRO A CA 1
ATOM 680 C C . PRO A 1 89 ? -0.992 -19.667 0.181 1.00 59.56 89 PRO A C 1
ATOM 682 O O . PRO A 1 89 ? -2.035 -19.082 -0.085 1.00 59.56 89 PRO A O 1
ATOM 685 N N . GLY A 1 90 ? -0.156 -20.098 -0.767 1.00 64.75 90 GLY A N 1
ATOM 686 C CA . GLY A 1 90 ? -0.434 -19.952 -2.202 1.00 64.75 90 GLY A CA 1
ATOM 687 C C . GLY A 1 90 ? -0.159 -18.563 -2.788 1.00 64.75 90 GLY A C 1
ATOM 688 O O . GLY A 1 90 ? -0.220 -18.413 -4.006 1.00 64.75 90 GLY A O 1
ATOM 689 N N . THR A 1 91 ? 0.212 -17.577 -1.967 1.00 63.47 91 THR A N 1
ATOM 690 C CA . THR A 1 91 ? 0.501 -16.212 -2.426 1.00 63.47 91 THR A CA 1
ATOM 691 C C . THR A 1 91 ? 2.006 -15.952 -2.467 1.00 63.47 91 THR A C 1
ATOM 693 O O . THR A 1 91 ? 2.732 -16.243 -1.516 1.00 63.47 91 THR A O 1
ATOM 696 N N . GLY A 1 92 ? 2.481 -15.428 -3.600 1.00 65.69 92 GLY A N 1
ATOM 697 C CA . GLY A 1 92 ? 3.869 -15.006 -3.791 1.00 65.69 92 GLY A CA 1
ATOM 698 C C . GLY A 1 92 ? 4.167 -13.645 -3.156 1.00 65.69 92 GLY A C 1
ATOM 699 O O . GLY A 1 92 ? 3.500 -13.205 -2.221 1.00 65.69 92 GLY A O 1
ATOM 700 N N . HIS A 1 93 ? 5.175 -12.952 -3.679 1.00 68.25 93 HIS A N 1
ATOM 701 C CA . HIS A 1 93 ? 5.464 -11.591 -3.237 1.00 68.25 93 HIS A 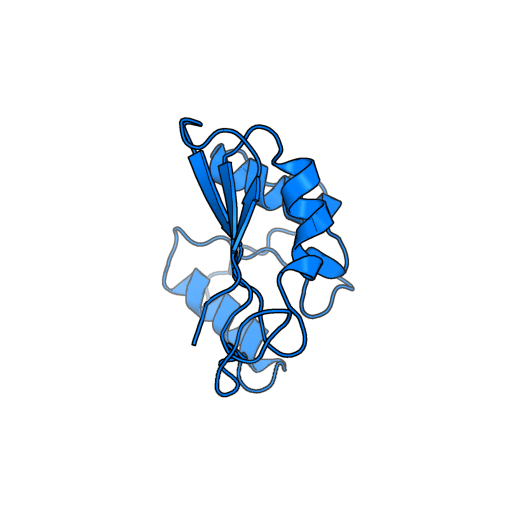CA 1
ATOM 702 C C . HIS A 1 93 ? 4.425 -10.611 -3.788 1.00 68.25 93 HIS A C 1
ATOM 704 O O . HIS A 1 93 ? 3.913 -10.795 -4.890 1.00 68.25 93 HIS A O 1
ATOM 710 N N . GLY A 1 94 ? 4.090 -9.590 -2.994 1.00 72.31 94 GLY A N 1
ATOM 711 C CA . GLY A 1 94 ? 3.070 -8.603 -3.356 1.00 72.31 94 GLY A CA 1
ATOM 712 C C . GLY A 1 94 ? 1.637 -9.035 -3.031 1.00 72.31 94 GLY A C 1
ATOM 713 O O . GLY A 1 94 ? 0.765 -8.989 -3.894 1.00 72.31 94 GLY A O 1
ATOM 714 N N . VAL A 1 95 ? 1.368 -9.409 -1.774 1.00 76.50 95 VAL A N 1
ATOM 715 C CA . VAL A 1 95 ? 0.004 -9.697 -1.281 1.00 76.50 95 VAL A CA 1
ATOM 716 C C . VAL A 1 95 ? -0.964 -8.544 -1.579 1.00 76.50 95 VAL A C 1
ATOM 718 O O . VAL A 1 95 ? -2.113 -8.796 -1.920 1.00 76.50 95 VAL A O 1
ATOM 721 N N . SER A 1 96 ? -0.493 -7.294 -1.527 1.00 80.19 96 SER A N 1
ATOM 722 C CA . SER A 1 96 ? -1.285 -6.103 -1.859 1.00 80.19 96 SER A CA 1
ATOM 723 C C . SER A 1 96 ? -1.835 -6.096 -3.288 1.00 80.19 96 SER A C 1
ATOM 725 O O . SER A 1 96 ? -2.904 -5.538 -3.511 1.00 80.19 96 SER A O 1
ATOM 727 N N . LEU A 1 97 ? -1.143 -6.739 -4.235 1.00 81.81 97 LEU A N 1
ATOM 728 C CA . LEU A 1 97 ? -1.586 -6.892 -5.623 1.00 81.81 97 LEU A CA 1
ATOM 729 C C . LEU A 1 97 ? -2.372 -8.184 -5.839 1.00 81.81 97 LEU A C 1
ATOM 731 O O . LEU A 1 97 ? -3.389 -8.182 -6.528 1.00 81.81 97 LEU A O 1
ATOM 735 N N . ALA A 1 98 ? -1.890 -9.291 -5.270 1.00 81.31 98 ALA A N 1
ATOM 736 C CA . ALA A 1 98 ? -2.472 -10.612 -5.490 1.00 81.31 98 ALA A CA 1
ATOM 737 C C . ALA A 1 98 ? -3.820 -10.789 -4.776 1.00 81.31 98 ALA A C 1
ATOM 739 O O . ALA A 1 98 ? -4.732 -11.395 -5.330 1.00 81.31 98 ALA A O 1
ATOM 740 N N . LEU A 1 99 ? -3.937 -10.267 -3.552 1.00 81.50 99 LEU A N 1
ATOM 741 C CA . LEU A 1 99 ? -5.117 -10.369 -2.689 1.00 81.50 99 LEU A CA 1
ATOM 742 C C . LEU A 1 99 ? -5.401 -9.010 -2.018 1.00 81.50 99 LEU A C 1
ATOM 744 O O . LEU A 1 99 ? -5.262 -8.877 -0.799 1.00 81.50 99 LEU A O 1
ATOM 748 N N . PRO A 1 100 ? -5.775 -7.985 -2.800 1.00 85.94 100 PRO A N 1
ATOM 749 C CA . PRO A 1 100 ? -5.883 -6.607 -2.326 1.00 85.94 100 PRO A CA 1
ATOM 750 C C . PRO A 1 100 ? -6.923 -6.443 -1.217 1.00 85.94 100 PRO A C 1
ATOM 752 O O . PRO A 1 100 ? -6.656 -5.775 -0.227 1.00 85.94 100 PRO A O 1
ATOM 755 N N . GLU A 1 101 ? -8.080 -7.094 -1.322 1.00 83.94 101 GLU A N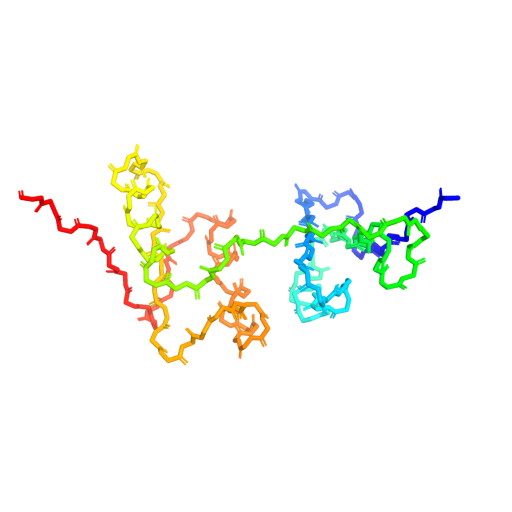 1
ATOM 756 C CA . GLU A 1 101 ? -9.140 -6.995 -0.315 1.00 83.94 101 GLU A CA 1
ATOM 757 C C . GLU A 1 101 ? -8.699 -7.631 1.016 1.00 83.94 101 GLU A C 1
ATOM 759 O O . GLU A 1 101 ? -8.924 -7.066 2.086 1.00 83.94 101 GLU A O 1
ATOM 764 N N . LEU A 1 102 ? -7.999 -8.770 0.957 1.00 81.25 102 LEU A N 1
ATOM 765 C CA . LEU A 1 102 ? -7.427 -9.421 2.139 1.00 81.25 102 LEU A CA 1
ATOM 766 C C . LEU A 1 102 ? -6.331 -8.558 2.773 1.00 81.25 102 LEU A C 1
ATOM 768 O O . LEU A 1 102 ? -6.303 -8.391 3.991 1.00 81.25 102 LEU A O 1
ATOM 772 N N . PHE A 1 103 ? -5.447 -7.994 1.947 1.00 85.12 103 PHE A N 1
ATOM 773 C CA . PHE A 1 103 ? -4.396 -7.082 2.384 1.00 85.12 103 PHE A CA 1
ATOM 774 C C . PHE A 1 103 ? -4.964 -5.869 3.119 1.00 85.12 103 PHE A C 1
ATOM 776 O O . PHE A 1 103 ? -4.495 -5.530 4.204 1.00 85.12 103 PHE A O 1
ATOM 783 N N . ASN A 1 104 ? -6.014 -5.263 2.570 1.00 87.75 104 ASN A N 1
ATOM 784 C CA . ASN A 1 104 ? -6.639 -4.082 3.150 1.00 87.75 104 ASN A CA 1
ATOM 785 C C . ASN A 1 104 ? -7.233 -4.378 4.528 1.00 87.75 104 ASN A C 1
ATOM 787 O O . ASN A 1 104 ? -6.948 -3.650 5.476 1.00 87.75 104 ASN A O 1
ATOM 791 N N . ARG A 1 105 ? -7.960 -5.495 4.675 1.00 84.38 105 ARG A N 1
ATOM 792 C CA . ARG A 1 105 ? -8.489 -5.920 5.983 1.00 84.38 105 ARG A CA 1
ATOM 793 C C . ARG A 1 105 ? -7.387 -6.156 7.018 1.00 84.38 105 ARG A C 1
ATOM 795 O O . ARG A 1 105 ? -7.592 -5.859 8.189 1.00 84.38 105 ARG A O 1
ATOM 802 N N . MET A 1 106 ? -6.219 -6.671 6.616 1.00 80.00 106 MET A N 1
ATOM 803 C CA . MET A 1 106 ? -5.084 -6.835 7.539 1.00 80.00 106 MET A CA 1
ATOM 804 C C . MET A 1 106 ? -4.551 -5.491 8.032 1.00 80.00 106 MET A C 1
ATOM 806 O O . MET A 1 106 ? -4.305 -5.325 9.225 1.00 80.00 106 MET A O 1
ATOM 810 N N . VAL A 1 107 ? -4.363 -4.540 7.116 1.00 81.50 107 VAL A N 1
ATOM 811 C CA . VAL A 1 107 ? -3.877 -3.199 7.457 1.00 81.50 107 VAL A CA 1
ATOM 812 C C . VAL A 1 107 ? -4.887 -2.480 8.350 1.00 81.50 107 VAL A C 1
ATOM 814 O O . VAL A 1 107 ? -4.494 -1.896 9.353 1.00 81.50 107 VAL A O 1
ATOM 817 N N . GLU A 1 108 ? -6.181 -2.581 8.046 1.00 83.62 108 GLU A N 1
ATOM 818 C CA . GLU A 1 108 ? -7.255 -2.016 8.867 1.00 83.62 108 GLU A CA 1
ATOM 819 C C . GLU A 1 108 ? -7.281 -2.620 10.278 1.00 83.62 108 GLU A C 1
ATOM 821 O O . GLU A 1 108 ? -7.290 -1.881 11.263 1.00 83.62 108 GLU A O 1
ATOM 826 N N . ALA A 1 109 ? -7.212 -3.951 10.395 1.00 80.19 109 ALA A N 1
ATOM 827 C CA . ALA A 1 109 ? -7.143 -4.616 11.694 1.00 80.19 109 ALA A CA 1
ATOM 828 C C . ALA A 1 109 ? -5.934 -4.133 12.509 1.00 80.19 109 ALA A C 1
ATOM 830 O O . ALA A 1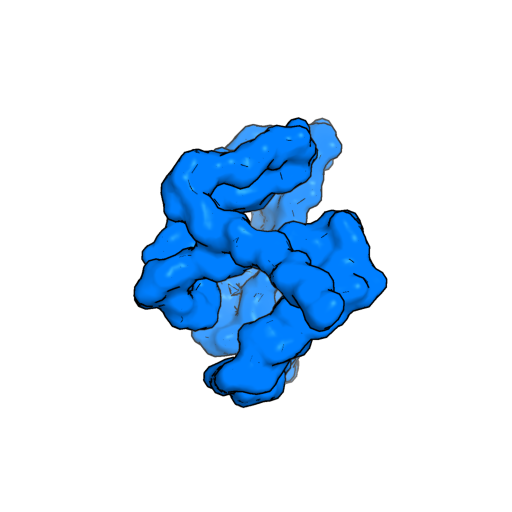 109 ? -6.068 -3.830 13.692 1.00 80.19 109 ALA A O 1
ATOM 831 N N . TRP A 1 110 ? -4.772 -3.973 11.868 1.00 79.81 110 TRP A N 1
ATOM 832 C CA . TRP A 1 110 ? -3.578 -3.438 12.520 1.00 79.81 110 TRP A CA 1
ATOM 833 C C . TRP A 1 110 ? -3.747 -1.979 12.974 1.00 79.81 110 TRP A C 1
ATOM 835 O O . TRP A 1 110 ? -3.433 -1.670 14.123 1.00 79.81 110 TRP A O 1
ATOM 845 N N . ILE A 1 111 ? -4.290 -1.098 12.123 1.00 78.38 111 ILE A N 1
ATOM 846 C CA . ILE A 1 111 ? -4.554 0.317 12.454 1.00 78.38 111 ILE A CA 1
ATOM 847 C C . ILE A 1 111 ? -5.459 0.431 13.686 1.00 78.38 111 ILE A C 1
ATOM 849 O O . ILE A 1 111 ? -5.212 1.252 14.569 1.00 78.38 111 ILE A O 1
ATOM 853 N N . HIS A 1 112 ? -6.491 -0.409 13.765 1.00 81.00 112 HIS A N 1
ATOM 854 C CA . HIS A 1 112 ? -7.460 -0.397 14.861 1.00 81.00 112 HIS A CA 1
ATOM 855 C C . HIS A 1 112 ? -7.064 -1.272 16.056 1.00 81.00 112 HIS A C 1
ATOM 857 O O . HIS A 1 112 ? -7.833 -1.380 17.012 1.00 81.00 112 HIS A O 1
ATOM 863 N N . ASN A 1 113 ? -5.870 -1.874 16.030 1.00 75.19 113 ASN A N 1
ATOM 864 C CA . ASN A 1 113 ? -5.388 -2.809 17.048 1.00 75.19 113 ASN A CA 1
ATOM 865 C C . ASN A 1 113 ? -6.372 -3.977 17.297 1.00 75.19 113 ASN A C 1
ATOM 867 O O . ASN A 1 113 ? -6.518 -4.467 18.419 1.00 75.19 113 ASN A O 1
ATOM 871 N N . ALA A 1 114 ? -7.077 -4.389 16.242 1.00 70.44 114 ALA A N 1
ATOM 872 C CA . ALA A 1 114 ? -7.984 -5.524 16.213 1.00 70.44 114 ALA A CA 1
ATOM 873 C C . ALA A 1 114 ? -7.219 -6.818 15.881 1.00 70.44 114 ALA A C 1
ATOM 875 O O . ALA A 1 114 ? -6.169 -6.797 15.235 1.00 70.44 114 ALA A O 1
ATOM 876 N N . GLY A 1 115 ? -7.741 -7.963 16.331 1.00 68.88 115 GLY A N 1
ATOM 877 C CA . GLY A 1 115 ? -7.183 -9.271 15.978 1.00 68.88 115 GLY A CA 1
ATOM 878 C C . GLY A 1 115 ? -7.224 -9.527 14.467 1.00 68.88 115 GLY A C 1
ATOM 879 O O . GLY A 1 115 ? -8.076 -8.991 13.758 1.00 68.88 115 GLY A O 1
ATOM 880 N N . LEU A 1 116 ? -6.301 -10.356 13.972 1.00 68.50 116 LEU A N 1
ATOM 881 C CA . LEU A 1 116 ? -6.291 -10.774 12.571 1.00 68.50 116 LEU A CA 1
ATOM 882 C C . LEU A 1 116 ? -7.568 -11.587 12.243 1.00 68.50 116 LEU A C 1
ATOM 884 O O . LEU A 1 116 ? -7.966 -12.417 13.058 1.00 68.50 116 LEU A O 1
ATOM 888 N N . PRO A 1 117 ? -8.204 -11.375 11.075 1.00 65.56 117 PRO A N 1
ATOM 889 C CA . PRO A 1 117 ? -9.340 -12.182 10.608 1.00 65.56 117 PRO A CA 1
ATOM 890 C C . PRO A 1 117 ? -9.144 -13.718 10.663 1.00 65.56 117 PRO A C 1
ATOM 892 O O . PRO A 1 117 ? -8.035 -14.231 10.585 1.00 65.56 117 PRO A O 1
ATOM 895 N N . GLU A 1 118 ? -10.222 -14.497 10.769 1.00 62.53 118 GLU A N 1
ATOM 896 C CA . GLU A 1 118 ? -10.129 -15.958 10.992 1.00 62.53 118 GLU A CA 1
ATOM 897 C C . GLU A 1 118 ? -9.515 -16.752 9.820 1.00 62.53 118 GLU A C 1
ATOM 899 O O . GLU A 1 118 ? -9.009 -17.854 10.018 1.00 62.53 118 GLU A O 1
ATOM 904 N N . ASP A 1 119 ? -9.482 -16.178 8.614 1.00 61.56 119 ASP A N 1
ATOM 905 C CA . ASP A 1 119 ? -8.935 -16.809 7.403 1.00 61.56 119 ASP A CA 1
ATOM 906 C C . ASP A 1 119 ? -7.391 -16.948 7.414 1.00 61.56 119 ASP A C 1
ATOM 908 O O . ASP A 1 119 ? -6.789 -17.388 6.429 1.00 61.56 119 ASP A O 1
ATOM 912 N N . PHE A 1 120 ? -6.720 -16.548 8.501 1.00 61.03 120 PHE A N 1
ATOM 913 C CA . PHE A 1 120 ? -5.262 -16.533 8.610 1.00 61.03 120 PHE A CA 1
ATOM 914 C C . PHE A 1 120 ? -4.695 -17.737 9.367 1.00 61.03 120 PHE A C 1
ATOM 916 O O . PHE A 1 120 ? -5.164 -18.119 10.436 1.00 61.03 120 PHE A O 1
ATOM 923 N N . ILE A 1 121 ? -3.574 -18.266 8.866 1.00 54.72 121 ILE A N 1
ATOM 924 C CA . ILE A 1 121 ? -2.684 -19.116 9.663 1.00 54.72 121 ILE A CA 1
ATOM 925 C C . ILE A 1 121 ? -1.662 -18.196 10.340 1.00 54.72 121 ILE A C 1
ATOM 927 O O . ILE A 1 121 ? -0.642 -17.833 9.748 1.00 54.72 121 ILE A O 1
ATOM 931 N N . GLU A 1 122 ? -1.932 -17.797 11.584 1.00 51.84 122 GLU A N 1
ATOM 932 C CA . GLU A 1 122 ? -0.937 -17.127 12.424 1.00 51.84 122 GLU A CA 1
ATOM 933 C C . GLU A 1 122 ? 0.126 -18.155 12.831 1.00 51.84 122 GLU A C 1
ATOM 935 O O . GLU A 1 122 ? -0.098 -19.024 13.676 1.00 51.84 122 GLU A O 1
ATOM 940 N N . THR A 1 123 ? 1.311 -18.086 12.228 1.00 47.66 123 THR A N 1
ATOM 941 C CA . THR A 1 123 ? 2.444 -18.872 12.716 1.00 47.66 123 THR A CA 1
ATOM 942 C C . THR A 1 123 ? 3.158 -18.058 13.783 1.00 47.66 123 THR A C 1
ATOM 944 O O . THR A 1 123 ? 4.063 -17.280 13.477 1.00 47.66 123 THR A O 1
ATOM 947 N N . LYS A 1 124 ? 2.769 -18.239 15.049 1.00 42.50 124 LYS A N 1
ATOM 948 C CA . LYS A 1 124 ? 3.644 -17.846 16.160 1.00 42.50 124 LYS A CA 1
ATOM 949 C C . LYS A 1 124 ? 4.953 -18.629 16.021 1.00 42.50 124 LYS A C 1
ATOM 951 O O . LYS A 1 124 ? 4.894 -19.829 15.734 1.00 42.50 124 LYS A O 1
ATOM 956 N N . PRO A 1 125 ? 6.128 -18.000 16.189 1.00 39.34 125 PRO A N 1
ATOM 957 C CA . PRO A 1 125 ? 7.365 -18.757 16.221 1.00 39.34 125 PRO A CA 1
ATOM 958 C C . PRO A 1 125 ? 7.257 -19.783 17.346 1.00 39.34 125 PRO A C 1
ATOM 960 O O . PRO A 1 125 ? 7.004 -19.417 18.494 1.00 39.34 125 PRO A O 1
ATOM 963 N N . GLN A 1 126 ? 7.422 -21.063 17.021 1.00 39.00 126 GLN A N 1
ATOM 964 C CA . GLN A 1 126 ? 7.695 -22.047 18.055 1.00 39.00 126 GLN A CA 1
ATOM 965 C C . GLN A 1 126 ? 9.059 -21.682 18.641 1.00 39.00 126 GLN A C 1
ATOM 967 O O . GLN A 1 126 ? 10.038 -21.555 17.901 1.00 39.00 126 GLN A O 1
ATOM 972 N N . SER A 1 127 ? 9.094 -21.419 19.947 1.00 31.72 127 SER A N 1
ATOM 973 C CA . SER A 1 127 ? 10.348 -21.306 20.687 1.00 31.72 127 SER A CA 1
ATOM 974 C C . SER A 1 127 ? 11.195 -22.561 20.429 1.00 31.72 127 SER A C 1
ATOM 976 O O . SER A 1 127 ? 10.609 -23.639 20.301 1.00 31.72 127 SER A O 1
ATOM 978 N N . PRO A 1 128 ? 12.528 -22.430 20.296 1.00 44.00 128 PRO A N 1
ATOM 979 C CA . PRO A 1 128 ? 13.408 -23.587 20.157 1.00 44.00 128 PRO A CA 1
ATOM 980 C C . PRO A 1 128 ? 13.298 -24.542 21.350 1.00 44.00 128 PRO A C 1
ATOM 982 O O . PRO A 1 128 ? 12.996 -24.063 22.469 1.00 44.00 128 PRO A O 1
#

Foldseek 3Di:
DDKDKDKAEDPPQPDEAEDDDAPPAAQVLCPLVCVLVNSHIYMGIGPDPGDPHHDDDDGHDDPDDDPVVVVVLLVVCVVPVPDWDWDDPPDDPPCCNVPVVLVNQQVVCVVVVHDRDPNTDGDDDDDD

Secondary structure (DSSP, 8-state):
----EEEES-TTSS-EEE----TT--GGGGHHHHHHTTTSEEEEEPPTTSTT--SS------S--STHHHHHHHHHHHH-TTPPPEE-TT--S-HHHHSHHHHHHHHHHHHTTPPPPTT-EE-PPPP-